Protein AF-A0A8E0VP57-F1 (afdb_monomer_lite)

pLDDT: mean 70.47, std 14.31, range [33.91, 91.62]

Organism: NCBI:txid27845

Foldseek 3Di:
DDDPPDPPPDDDDWDAPDDDDDDVPDDDDTDTPDDDDPDDDFKDKAAFDLDDDDTKDADQWDWDQDPVQQKIWIFGDRGIHDHPDIDMTGTPDIDRNPDDPVSVVVVVPPDDPPDD

Radius of gyration: 18.99 Å; chains: 1; bounding box: 36×49×58 Å

Secondary structure (DSSP, 8-state):
------TT--------SS-----TT------PPP----S---EEEE---S-SS---EEEEEEEEEETTTTEEEEEEEEEEE-TT--EEEEP-EEEE----HHHHHHHH--------

Structure (mmCIF, N/CA/C/O backbone):
data_AF-A0A8E0VP57-F1
#
_entry.id   AF-A0A8E0VP57-F1
#
loop_
_atom_site.group_PDB
_atom_site.id
_atom_site.type_symbol
_atom_site.label_atom_id
_atom_site.label_alt_id
_atom_site.label_comp_id
_atom_site.label_asym_id
_atom_site.label_entity_id
_atom_site.label_seq_id
_atom_site.pdbx_PDB_ins_code
_atom_site.Cartn_x
_atom_site.Cartn_y
_atom_site.Cartn_z
_atom_site.occupancy
_atom_site.B_iso_or_equiv
_atom_site.auth_seq_id
_atom_site.auth_comp_id
_atom_site.auth_asym_id
_atom_site.auth_atom_id
_atom_site.pdbx_PDB_model_num
ATOM 1 N N . MET A 1 1 ? 12.232 26.174 25.333 1.00 33.91 1 MET A N 1
ATOM 2 C CA . MET A 1 1 ? 11.177 25.138 25.279 1.00 33.91 1 MET A CA 1
ATOM 3 C C . MET A 1 1 ? 10.639 25.103 23.861 1.00 33.91 1 MET A C 1
ATOM 5 O O . MET A 1 1 ? 9.995 26.063 23.465 1.00 33.91 1 MET A O 1
ATOM 9 N N . TRP A 1 2 ? 11.012 24.113 23.050 1.00 36.69 2 TRP A N 1
ATOM 10 C CA . TRP A 1 2 ? 10.530 23.992 21.668 1.00 36.69 2 TRP A CA 1
ATOM 11 C C . TRP A 1 2 ? 9.599 22.780 21.619 1.00 36.69 2 TRP A C 1
ATOM 13 O O . TRP A 1 2 ? 9.971 21.706 22.085 1.00 36.69 2 TRP A O 1
ATOM 23 N N . LEU A 1 3 ? 8.369 22.977 21.138 1.00 35.59 3 LEU A N 1
ATOM 24 C CA . LEU A 1 3 ? 7.389 21.911 20.958 1.00 35.59 3 LEU A CA 1
ATOM 25 C C . LEU A 1 3 ? 7.813 21.080 19.751 1.00 35.59 3 LEU A C 1
ATOM 27 O O . LEU A 1 3 ? 7.812 21.554 18.617 1.00 35.59 3 LEU A O 1
ATOM 31 N N . ASN A 1 4 ? 8.225 19.850 20.032 1.00 42.69 4 ASN A N 1
ATOM 32 C CA . ASN A 1 4 ? 8.606 18.851 19.047 1.00 42.69 4 ASN A CA 1
ATOM 33 C C . ASN A 1 4 ? 7.525 18.770 17.965 1.00 42.69 4 ASN A C 1
ATOM 35 O O . ASN A 1 4 ? 6.339 18.647 18.278 1.00 42.69 4 ASN A O 1
ATOM 39 N N . ALA A 1 5 ? 7.958 18.821 16.709 1.00 39.22 5 ALA A N 1
ATOM 40 C CA . ALA A 1 5 ? 7.129 18.579 15.543 1.00 39.22 5 ALA A CA 1
ATOM 41 C C . ALA A 1 5 ? 6.160 17.403 15.771 1.00 39.22 5 ALA A C 1
ATOM 43 O O . ALA A 1 5 ? 6.566 16.331 16.221 1.00 39.22 5 ALA A O 1
ATOM 44 N N . ALA A 1 6 ? 4.889 17.642 15.452 1.00 41.84 6 ALA A N 1
ATOM 45 C CA . ALA A 1 6 ? 3.816 16.671 15.260 1.00 41.84 6 ALA A CA 1
ATOM 46 C C . ALA A 1 6 ? 4.297 15.212 15.025 1.00 41.84 6 ALA A C 1
ATOM 48 O O . ALA A 1 6 ? 4.672 14.860 13.906 1.00 41.84 6 ALA A O 1
ATOM 49 N N . PRO A 1 7 ? 4.283 14.327 16.042 1.00 46.66 7 PRO A N 1
ATOM 50 C CA . PRO A 1 7 ? 4.870 12.985 15.946 1.00 46.66 7 PRO A CA 1
ATOM 51 C C . PRO A 1 7 ? 4.027 11.953 15.170 1.00 46.66 7 PRO A C 1
ATOM 53 O O . PRO A 1 7 ? 4.372 10.771 15.168 1.00 46.66 7 PRO A O 1
ATOM 56 N N . TRP A 1 8 ? 2.937 12.351 14.507 1.00 49.88 8 TRP A N 1
ATOM 57 C CA . TRP A 1 8 ? 1.941 11.423 13.947 1.00 49.88 8 TRP A CA 1
ATOM 58 C C . TRP A 1 8 ? 2.191 10.940 12.512 1.00 49.88 8 TRP A C 1
ATOM 60 O O . TRP A 1 8 ? 1.439 10.102 12.024 1.00 49.88 8 TRP A O 1
ATOM 70 N N . GLN A 1 9 ? 3.252 11.378 11.835 1.00 43.16 9 GLN A N 1
ATOM 71 C CA . GLN A 1 9 ? 3.575 10.909 10.478 1.00 43.16 9 GLN A CA 1
ATOM 72 C C . GLN A 1 9 ? 4.814 10.004 10.473 1.00 43.16 9 GLN A C 1
ATOM 74 O O . GLN A 1 9 ? 5.799 10.256 9.788 1.00 43.16 9 GLN A O 1
ATOM 79 N N . ARG A 1 10 ? 4.798 8.943 11.286 1.00 54.41 10 ARG A N 1
ATOM 80 C CA . ARG A 1 10 ? 5.877 7.943 11.304 1.00 54.41 10 ARG A CA 1
ATOM 81 C C . ARG A 1 10 ? 5.546 6.819 10.323 1.00 54.41 10 ARG A C 1
ATOM 83 O O . ARG A 1 10 ? 4.733 5.952 10.625 1.00 54.41 10 ARG A O 1
ATOM 90 N N . SER A 1 11 ? 6.160 6.847 9.142 1.00 53.81 11 SER A N 1
ATOM 91 C CA . SER A 1 11 ? 6.151 5.716 8.214 1.00 53.81 11 SER A CA 1
ATOM 92 C C . SER A 1 11 ? 7.027 4.593 8.774 1.00 53.81 11 SER A C 1
ATOM 94 O O . SER A 1 11 ? 8.190 4.802 9.116 1.00 53.81 11 SER A O 1
ATOM 96 N N . ALA A 1 12 ? 6.475 3.388 8.895 1.00 62.22 12 ALA A N 1
ATOM 97 C CA . ALA A 1 12 ? 7.261 2.201 9.204 1.00 62.22 12 ALA A CA 1
ATOM 98 C C . ALA A 1 12 ? 7.717 1.572 7.884 1.00 62.22 12 ALA A C 1
ATOM 100 O O . ALA A 1 12 ? 6.895 1.081 7.112 1.00 62.22 12 ALA A O 1
ATOM 101 N N . ILE A 1 13 ? 9.023 1.597 7.607 1.00 65.75 13 ILE A N 1
ATOM 102 C CA . ILE A 1 13 ? 9.594 0.808 6.511 1.00 65.75 13 ILE A CA 1
ATOM 103 C C . ILE A 1 13 ? 9.835 -0.588 7.063 1.00 65.75 13 ILE A C 1
ATOM 105 O O . ILE A 1 13 ? 10.730 -0.788 7.883 1.00 65.75 13 ILE A O 1
ATOM 109 N N . VAL A 1 14 ? 9.033 -1.548 6.617 1.00 67.19 14 VAL A N 1
ATOM 110 C CA . VAL A 1 14 ? 9.189 -2.944 7.011 1.00 67.19 14 VAL A CA 1
ATOM 111 C C . VAL A 1 14 ? 9.687 -3.729 5.812 1.00 67.19 14 VAL A C 1
ATOM 113 O O . VAL A 1 14 ? 9.053 -3.733 4.758 1.00 67.19 14 VAL A O 1
ATOM 116 N N . GLN A 1 15 ? 10.844 -4.367 5.966 1.00 65.44 15 GLN A N 1
ATOM 117 C CA . GLN A 1 15 ? 11.424 -5.221 4.939 1.00 65.44 15 GLN A CA 1
ATOM 118 C C . GLN A 1 15 ? 11.308 -6.693 5.351 1.00 65.44 15 GLN A C 1
ATOM 120 O O . GLN A 1 15 ? 11.447 -7.018 6.533 1.00 65.44 15 GLN A O 1
ATOM 125 N N . PRO A 1 16 ? 11.053 -7.592 4.392 1.00 66.88 16 PRO A N 1
ATOM 126 C CA . PRO A 1 16 ? 11.058 -9.023 4.642 1.00 66.88 16 PRO A CA 1
ATOM 127 C C . PRO A 1 16 ? 12.477 -9.506 4.949 1.00 66.88 16 PRO A C 1
ATOM 129 O O . PRO A 1 16 ? 13.445 -9.023 4.366 1.00 66.88 16 PRO A O 1
ATOM 132 N N . GLN A 1 17 ? 12.597 -10.486 5.846 1.00 65.56 17 GLN A N 1
ATOM 133 C CA . GLN A 1 17 ? 13.892 -11.061 6.238 1.00 65.56 17 GLN A CA 1
ATOM 134 C C . GLN A 1 17 ? 14.575 -11.824 5.091 1.00 65.56 17 GLN A C 1
ATOM 136 O O . GLN A 1 17 ? 15.798 -11.902 5.053 1.00 65.56 17 GLN A O 1
ATOM 141 N N . ASN A 1 18 ? 13.791 -12.347 4.140 1.00 66.56 18 ASN A N 1
ATOM 142 C CA . ASN A 1 18 ? 14.277 -13.107 2.992 1.00 66.56 18 ASN A CA 1
ATOM 143 C C . ASN A 1 18 ? 13.985 -12.391 1.670 1.00 66.56 18 ASN A C 1
ATOM 145 O O . ASN A 1 18 ? 12.983 -11.686 1.528 1.00 66.56 18 ASN A O 1
ATOM 149 N N . ARG A 1 19 ? 14.846 -12.626 0.671 1.00 65.38 19 ARG A N 1
ATOM 150 C CA . ARG A 1 19 ? 14.624 -12.157 -0.699 1.00 65.38 19 ARG A CA 1
ATOM 151 C C . ARG A 1 19 ? 13.373 -12.823 -1.261 1.00 65.38 19 ARG A C 1
ATOM 153 O O . ARG A 1 19 ? 13.327 -14.040 -1.402 1.00 65.38 19 ARG A O 1
ATOM 160 N N . ILE A 1 20 ? 12.393 -12.012 -1.631 1.00 69.19 20 ILE A N 1
ATOM 161 C CA . ILE A 1 20 ? 11.190 -12.488 -2.304 1.00 69.19 20 ILE A CA 1
ATOM 162 C C . ILE A 1 20 ? 11.383 -12.351 -3.805 1.00 69.19 20 ILE A C 1
ATOM 164 O O . ILE A 1 20 ? 11.886 -11.337 -4.292 1.00 69.19 20 ILE A O 1
ATOM 168 N N . THR A 1 21 ? 10.974 -13.383 -4.531 1.00 67.25 21 THR A N 1
ATOM 169 C CA . THR A 1 21 ? 10.874 -13.349 -5.988 1.00 67.25 21 THR A CA 1
ATOM 170 C C . THR A 1 21 ? 9.405 -13.453 -6.362 1.00 67.25 21 THR A C 1
ATOM 172 O O . THR A 1 21 ? 8.680 -14.275 -5.808 1.00 67.25 21 THR A O 1
ATOM 175 N N . PHE A 1 22 ? 8.961 -12.579 -7.260 1.00 71.38 22 PHE A N 1
ATOM 176 C CA . PHE A 1 22 ? 7.592 -12.572 -7.759 1.00 71.38 22 PHE A CA 1
ATOM 177 C C . PHE A 1 22 ? 7.594 -13.219 -9.143 1.00 71.38 22 PHE A C 1
ATOM 179 O O . PHE A 1 22 ? 8.153 -12.667 -10.093 1.00 71.38 22 PHE A O 1
ATOM 186 N N . GLY A 1 23 ? 7.020 -14.417 -9.244 1.00 70.31 23 GLY A N 1
ATOM 187 C CA . GLY A 1 23 ? 6.759 -15.059 -10.526 1.00 70.31 23 GLY A CA 1
ATOM 188 C C . GLY A 1 23 ? 5.602 -14.369 -11.252 1.00 70.31 23 GLY A C 1
ATOM 189 O O . GLY A 1 23 ? 4.765 -13.697 -10.646 1.00 70.31 23 GLY A O 1
ATOM 190 N N . ARG A 1 24 ? 5.526 -14.524 -12.576 1.00 74.56 24 ARG A N 1
ATOM 191 C CA . ARG A 1 24 ? 4.369 -14.019 -13.333 1.00 74.56 24 ARG A CA 1
ATOM 192 C C . ARG A 1 24 ? 3.113 -14.778 -12.901 1.00 74.56 24 ARG A C 1
ATOM 194 O O . ARG A 1 24 ? 3.120 -16.003 -12.902 1.00 74.56 24 ARG A O 1
ATOM 201 N N . GLY A 1 25 ? 2.061 -14.046 -12.535 1.00 76.00 25 GLY A N 1
ATOM 202 C CA . GLY A 1 25 ? 0.785 -14.622 -12.096 1.00 76.00 25 GLY A CA 1
ATOM 203 C C . GLY A 1 25 ? 0.812 -15.278 -10.711 1.00 76.00 25 GLY A C 1
ATOM 204 O O . GLY A 1 25 ? -0.164 -15.915 -10.331 1.00 76.00 25 GLY A O 1
ATOM 205 N N . THR A 1 26 ? 1.902 -15.147 -9.948 1.00 78.44 26 THR A N 1
ATOM 206 C CA . THR A 1 26 ? 1.979 -15.729 -8.601 1.00 78.44 26 THR A CA 1
ATOM 207 C C . THR A 1 26 ? 1.501 -14.737 -7.551 1.00 78.44 26 THR A C 1
ATOM 209 O O . THR A 1 26 ? 1.931 -13.582 -7.558 1.00 78.44 26 THR A O 1
ATOM 212 N N . CYS A 1 27 ? 0.702 -15.200 -6.592 1.00 79.69 27 CYS A N 1
ATOM 213 C CA . CYS A 1 27 ? 0.513 -14.505 -5.326 1.00 79.69 27 CYS A CA 1
ATOM 214 C C . CYS A 1 27 ? 1.616 -14.936 -4.349 1.00 79.69 27 CYS A C 1
ATOM 216 O O . CYS A 1 27 ? 1.943 -16.117 -4.241 1.00 79.69 27 CYS A O 1
ATOM 218 N N . VAL A 1 28 ? 2.222 -13.977 -3.650 1.00 79.62 28 VAL A N 1
ATOM 219 C CA . VAL A 1 28 ? 3.241 -14.271 -2.637 1.00 79.62 28 VAL A CA 1
ATOM 220 C C . VAL A 1 28 ? 2.802 -13.669 -1.317 1.00 79.62 28 VAL A C 1
ATOM 222 O O . VAL A 1 28 ? 2.650 -12.454 -1.201 1.00 79.62 28 VAL A O 1
ATOM 225 N N . GLN A 1 29 ? 2.616 -14.526 -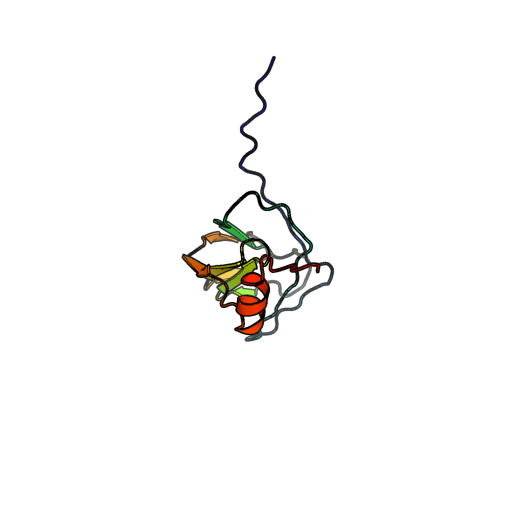0.317 1.00 80.69 29 GLN A N 1
ATOM 226 C CA . GLN A 1 29 ? 2.315 -14.096 1.039 1.00 80.69 29 GLN A CA 1
ATOM 227 C C . GLN A 1 29 ? 3.615 -13.871 1.809 1.00 80.69 29 GLN A C 1
ATOM 229 O O . GLN A 1 29 ? 4.480 -14.743 1.881 1.00 80.69 29 GLN A O 1
ATOM 234 N N . VAL A 1 30 ? 3.740 -12.691 2.408 1.00 79.69 30 VAL A N 1
ATOM 235 C CA . VAL A 1 30 ? 4.941 -12.272 3.128 1.00 79.69 30 VAL A CA 1
ATOM 236 C C . VAL A 1 30 ? 4.562 -11.962 4.561 1.00 79.69 30 VAL A C 1
ATOM 238 O O . VAL A 1 30 ? 3.709 -11.114 4.812 1.00 79.69 30 VAL A O 1
ATOM 241 N N . ARG A 1 31 ? 5.219 -12.627 5.512 1.00 79.12 31 ARG A N 1
ATOM 242 C CA . ARG A 1 31 ? 5.109 -12.264 6.924 1.00 79.12 31 ARG A CA 1
ATOM 243 C C . ARG A 1 31 ? 6.101 -11.155 7.225 1.00 79.12 31 ARG A C 1
ATOM 245 O O . ARG A 1 31 ? 7.311 -11.343 7.111 1.00 79.12 31 ARG A O 1
ATOM 252 N N . LEU A 1 32 ? 5.569 -9.999 7.586 1.00 78.06 32 LEU A N 1
ATOM 253 C CA . LEU A 1 32 ? 6.364 -8.876 8.051 1.00 78.06 32 LEU A CA 1
ATOM 254 C C . LEU A 1 32 ? 6.620 -9.027 9.560 1.00 78.06 32 LEU A C 1
ATOM 256 O O . LEU A 1 32 ? 5.741 -9.523 10.272 1.00 78.06 32 LEU A O 1
ATOM 260 N N . PRO A 1 33 ? 7.804 -8.636 10.067 1.00 75.94 33 PRO A N 1
ATOM 261 C CA . PRO A 1 33 ? 8.042 -8.584 11.503 1.00 75.94 33 PRO A CA 1
ATOM 262 C C . PRO A 1 33 ? 7.045 -7.632 12.185 1.00 75.94 33 PRO A C 1
ATOM 264 O O . PRO A 1 33 ? 6.508 -6.734 11.526 1.00 75.94 33 PRO A O 1
ATOM 267 N N . PRO A 1 34 ? 6.813 -7.795 13.502 1.00 71.75 34 PRO A N 1
ATOM 268 C CA . PRO A 1 34 ? 5.948 -6.903 14.260 1.00 71.75 34 PRO A CA 1
ATOM 269 C C . PRO A 1 34 ? 6.358 -5.450 14.028 1.00 71.75 34 PRO A C 1
ATOM 271 O O . PRO A 1 34 ? 7.500 -5.066 14.279 1.00 71.75 34 PRO A O 1
ATOM 274 N N . CYS A 1 35 ? 5.428 -4.648 13.521 1.00 67.50 35 CYS A N 1
ATOM 275 C CA . CYS A 1 35 ? 5.649 -3.233 13.280 1.00 67.50 35 CYS A CA 1
ATOM 276 C C . CYS A 1 35 ? 4.737 -2.411 14.183 1.00 67.50 35 CYS A C 1
ATOM 278 O O . CYS A 1 35 ? 3.606 -2.797 14.486 1.00 67.50 35 CYS A O 1
ATOM 280 N N . GLN A 1 36 ? 5.241 -1.272 14.653 1.00 69.06 36 GLN A N 1
ATOM 281 C CA . GLN A 1 36 ? 4.464 -0.415 15.531 1.00 69.06 36 GLN A CA 1
ATOM 282 C C . GLN A 1 36 ? 3.481 0.413 14.708 1.00 69.06 36 GLN A C 1
ATOM 284 O O . GLN A 1 36 ? 3.822 1.449 14.143 1.00 69.06 36 GLN A O 1
ATOM 289 N N . GLN A 1 37 ? 2.246 -0.070 14.632 1.00 67.19 37 GLN A N 1
ATOM 290 C CA . GLN A 1 37 ? 1.148 0.624 13.973 1.00 67.19 37 GLN A CA 1
ATOM 291 C C . GLN A 1 37 ? 0.348 1.422 15.006 1.00 67.19 37 GLN A C 1
ATOM 293 O O . GLN A 1 37 ? -0.230 0.871 15.944 1.00 67.19 37 GLN A O 1
ATOM 298 N N . TYR A 1 38 ? 0.265 2.733 14.808 1.00 69.75 38 TYR A N 1
ATOM 299 C CA . TYR A 1 38 ? -0.458 3.635 15.710 1.00 69.75 38 TYR A CA 1
ATOM 300 C C . TYR A 1 38 ? -1.958 3.761 15.380 1.00 69.75 38 TYR A C 1
ATOM 302 O O . TYR A 1 38 ? -2.663 4.520 16.035 1.00 69.75 38 TYR A O 1
ATOM 310 N N . GLY A 1 39 ? -2.463 3.026 14.383 1.00 77.75 39 GLY A N 1
ATOM 311 C CA . GLY A 1 39 ? -3.858 3.111 13.947 1.00 77.75 39 GLY A CA 1
ATOM 312 C C . GLY A 1 39 ? -4.143 2.314 12.669 1.00 77.75 39 GLY A C 1
ATOM 313 O O . GLY A 1 39 ? -3.305 1.498 12.273 1.00 77.75 39 GLY A O 1
ATOM 314 N N . PRO A 1 40 ? -5.312 2.532 12.035 1.00 79.75 40 PRO A N 1
ATOM 315 C CA . PRO A 1 40 ? -5.680 1.866 10.792 1.00 79.75 40 PRO A 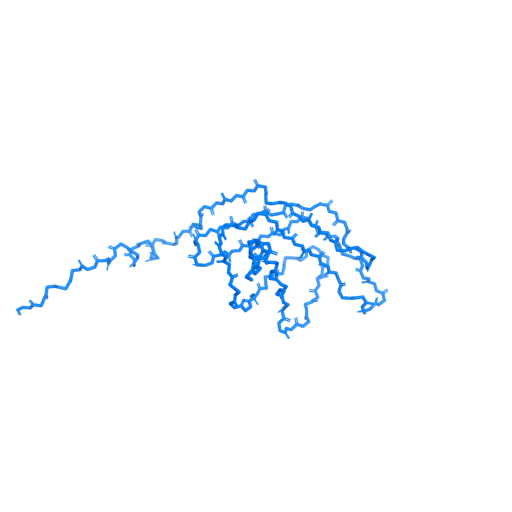CA 1
ATOM 316 C C . PRO A 1 40 ? -4.754 2.264 9.640 1.00 79.75 40 PRO A C 1
ATOM 318 O O . PRO A 1 40 ? -4.332 3.417 9.522 1.00 79.75 40 PRO A O 1
ATOM 321 N N . LEU A 1 41 ? -4.447 1.300 8.773 1.00 83.44 41 LEU A N 1
ATOM 322 C CA . LEU A 1 41 ? -3.533 1.505 7.658 1.00 83.44 41 LEU A CA 1
ATOM 323 C C . LEU A 1 41 ? -4.231 2.285 6.535 1.00 83.44 41 LEU A C 1
ATOM 325 O O . LEU A 1 41 ? -5.182 1.806 5.923 1.00 83.44 41 LEU A O 1
ATOM 329 N N . THR A 1 42 ? -3.758 3.501 6.264 1.00 83.00 42 THR A N 1
ATOM 330 C CA . THR A 1 42 ? -4.352 4.392 5.249 1.00 83.00 42 THR A CA 1
ATOM 331 C C . THR A 1 42 ? -3.589 4.378 3.930 1.00 83.00 42 THR A C 1
ATOM 333 O O . THR A 1 42 ? -4.193 4.461 2.860 1.00 83.00 42 THR A O 1
ATOM 336 N N . HIS A 1 43 ? -2.265 4.255 4.005 1.00 84.56 43 HIS A N 1
ATOM 337 C CA . HIS A 1 43 ? -1.367 4.309 2.861 1.00 84.56 43 HIS A CA 1
ATOM 338 C C . HIS A 1 43 ? -0.287 3.239 2.987 1.00 84.56 43 HIS A C 1
ATOM 340 O O . HIS A 1 43 ? 0.201 2.965 4.085 1.00 84.56 43 HIS A O 1
ATOM 346 N N . LEU A 1 44 ? 0.100 2.668 1.852 1.00 85.00 44 LEU A N 1
ATOM 347 C CA . LEU A 1 44 ? 1.151 1.668 1.742 1.00 85.00 44 LEU A CA 1
ATOM 348 C C . LEU A 1 44 ? 2.119 2.096 0.646 1.00 85.00 44 LEU A C 1
ATOM 350 O O . LEU A 1 44 ? 1.721 2.230 -0.504 1.00 85.00 44 LEU A O 1
ATOM 354 N N . THR A 1 45 ? 3.392 2.275 0.975 1.00 83.06 45 THR A N 1
ATOM 355 C CA . THR A 1 45 ? 4.414 2.580 -0.030 1.00 83.06 45 THR A CA 1
ATOM 356 C C . THR A 1 45 ? 5.162 1.316 -0.406 1.00 83.06 45 THR A C 1
ATOM 358 O O . THR A 1 45 ? 5.689 0.622 0.461 1.00 83.06 45 THR A O 1
ATOM 361 N N . ILE A 1 46 ? 5.237 1.029 -1.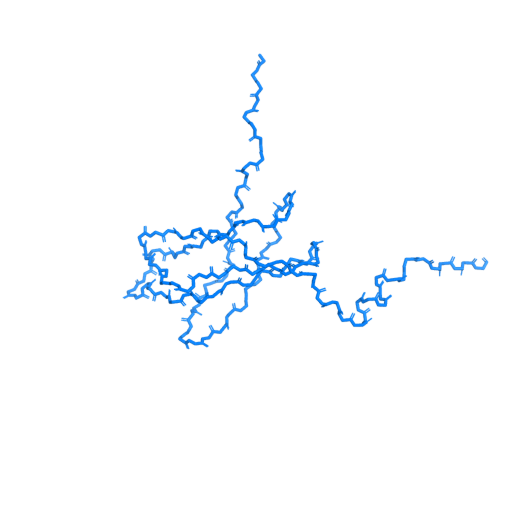701 1.00 81.38 46 ILE A N 1
ATOM 362 C CA . ILE A 1 46 ? 5.922 -0.141 -2.234 1.00 81.38 46 ILE A CA 1
ATOM 363 C C . ILE A 1 46 ? 7.033 0.306 -3.169 1.00 81.38 46 ILE A C 1
ATOM 365 O O . ILE A 1 46 ? 6.858 1.192 -4.004 1.00 81.38 46 ILE A O 1
ATOM 369 N N . GLY A 1 47 ? 8.197 -0.314 -3.030 1.00 77.75 47 GLY A N 1
ATOM 370 C CA . GLY A 1 47 ? 9.359 -0.023 -3.851 1.00 77.75 47 GLY A CA 1
ATOM 371 C C . GLY A 1 47 ? 10.171 -1.275 -4.124 1.00 77.75 47 GLY A C 1
ATOM 372 O O . GLY A 1 47 ? 10.152 -2.230 -3.350 1.00 77.75 47 GLY A O 1
ATOM 373 N N . HIS A 1 48 ? 10.902 -1.250 -5.234 1.00 72.62 48 HIS A N 1
ATOM 374 C CA . HIS A 1 48 ? 11.838 -2.299 -5.600 1.00 72.62 48 HIS A CA 1
ATOM 375 C C . HIS A 1 48 ? 13.259 -1.924 -5.150 1.00 72.62 48 HIS A C 1
ATOM 377 O O . HIS A 1 48 ? 13.701 -0.784 -5.319 1.00 72.62 48 HIS A O 1
ATOM 383 N N . SER A 1 49 ? 13.994 -2.879 -4.573 1.00 63.59 49 SER A N 1
ATOM 384 C CA . SER A 1 49 ? 15.425 -2.695 -4.317 1.00 63.59 49 SER A CA 1
ATOM 385 C C . SER A 1 49 ? 16.141 -2.751 -5.661 1.00 63.59 49 SER A C 1
ATOM 387 O O . SER A 1 49 ? 16.080 -3.770 -6.339 1.00 63.59 49 SER A O 1
ATOM 389 N N . ARG A 1 50 ? 16.790 -1.649 -6.058 1.00 57.94 50 ARG A N 1
ATOM 390 C 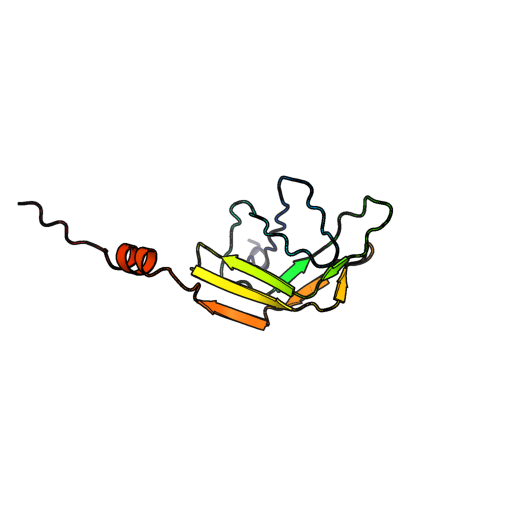CA . ARG A 1 50 ? 17.356 -1.349 -7.393 1.00 57.94 50 ARG A CA 1
ATOM 391 C C . ARG A 1 50 ? 18.445 -2.313 -7.916 1.00 57.94 50 ARG A C 1
ATOM 393 O O . ARG A 1 50 ? 19.240 -1.939 -8.771 1.00 57.94 50 ARG A O 1
ATOM 400 N N . ARG A 1 51 ? 18.537 -3.539 -7.397 1.00 55.62 51 ARG A N 1
ATOM 401 C CA . ARG A 1 51 ? 19.568 -4.534 -7.707 1.00 55.62 51 ARG A CA 1
ATOM 402 C C . ARG A 1 51 ? 18.975 -5.709 -8.502 1.00 55.62 51 ARG A C 1
ATOM 404 O O . ARG A 1 51 ? 18.375 -6.611 -7.920 1.00 55.62 51 ARG A O 1
ATOM 411 N N . GLY A 1 52 ? 19.186 -5.719 -9.823 1.00 56.41 52 GLY A N 1
ATOM 412 C CA . GLY A 1 52 ? 18.925 -6.877 -10.696 1.00 56.41 52 GLY A CA 1
ATOM 413 C C . GLY A 1 52 ? 18.527 -6.533 -12.152 1.00 56.41 52 GLY A C 1
ATOM 414 O O . GLY A 1 52 ? 17.919 -5.487 -12.377 1.00 56.41 52 GLY A O 1
ATOM 415 N N . PRO A 1 53 ? 18.824 -7.405 -13.143 1.00 45.31 53 PRO A N 1
ATOM 416 C CA . PRO A 1 53 ? 18.682 -7.124 -14.586 1.00 45.31 53 PRO A CA 1
ATOM 417 C C . PRO A 1 53 ? 17.253 -7.162 -15.175 1.00 45.31 53 PRO A C 1
ATOM 419 O O . PRO A 1 53 ? 17.080 -7.015 -16.378 1.00 45.31 53 PRO A O 1
ATOM 422 N N . SER A 1 54 ? 16.203 -7.292 -14.367 1.00 55.81 54 SER A N 1
ATOM 423 C CA . SER A 1 54 ? 14.810 -7.219 -14.837 1.00 55.81 54 SER A CA 1
ATOM 424 C C . SER A 1 54 ? 13.912 -6.869 -13.654 1.00 55.81 54 SER A C 1
ATOM 426 O O . SER A 1 54 ? 13.408 -7.744 -12.957 1.00 55.81 54 SER A O 1
ATOM 428 N N . SER A 1 55 ? 13.814 -5.573 -13.359 1.00 58.84 55 SER A N 1
ATOM 429 C CA . SER A 1 55 ? 13.302 -5.060 -12.077 1.00 58.84 55 SER A CA 1
ATOM 430 C C . SER A 1 55 ? 11.842 -4.588 -12.110 1.00 58.84 55 SER A C 1
ATOM 432 O O . SER A 1 55 ? 11.352 -4.056 -11.118 1.00 58.84 55 SER A O 1
ATOM 434 N N . LYS A 1 56 ? 11.156 -4.753 -13.249 1.00 69.69 56 LYS A N 1
ATOM 435 C CA . LYS A 1 56 ? 9.757 -4.352 -13.430 1.00 69.69 56 LYS A CA 1
ATOM 436 C C . LYS A 1 56 ? 8.834 -5.519 -13.124 1.00 69.69 56 LYS A C 1
ATOM 438 O O . LYS A 1 56 ? 8.926 -6.560 -13.774 1.00 69.69 56 LYS A O 1
ATOM 443 N N . TRP A 1 57 ? 7.925 -5.324 -12.182 1.00 77.62 57 TRP A N 1
ATOM 444 C CA . TRP A 1 57 ? 6.898 -6.300 -11.839 1.00 77.62 57 TRP A CA 1
ATOM 445 C C . TRP A 1 57 ? 5.527 -5.626 -11.849 1.00 77.62 57 TRP A C 1
ATOM 447 O O . TRP A 1 57 ? 5.377 -4.491 -11.398 1.00 77.62 57 TRP A O 1
ATOM 457 N N . HIS A 1 58 ? 4.542 -6.310 -12.431 1.00 81.44 58 HIS A N 1
ATOM 458 C CA . HIS A 1 58 ? 3.164 -5.838 -12.446 1.00 81.44 58 HIS A CA 1
ATOM 459 C C . HIS A 1 58 ? 2.515 -6.161 -11.104 1.00 81.44 58 HIS A C 1
ATOM 461 O O . HIS A 1 58 ? 2.492 -7.324 -10.692 1.00 81.44 58 HIS A O 1
ATOM 467 N N . LEU A 1 59 ? 1.990 -5.138 -10.437 1.00 82.44 59 LEU A N 1
ATOM 468 C CA . LEU A 1 59 ? 1.257 -5.276 -9.194 1.00 82.44 59 LEU A CA 1
ATOM 469 C C . LEU A 1 59 ? -0.217 -5.000 -9.447 1.00 82.44 59 LEU A C 1
ATOM 471 O O . LEU A 1 59 ? -0.607 -3.866 -9.706 1.00 82.44 59 LEU A O 1
ATOM 475 N N . GLU A 1 60 ? -1.039 -6.033 -9.317 1.00 87.94 60 GLU A N 1
ATOM 476 C CA . GLU A 1 60 ? -2.492 -5.885 -9.378 1.00 87.94 60 GLU A CA 1
ATOM 477 C C . GLU A 1 60 ? -3.015 -5.242 -8.086 1.00 87.94 60 GLU A C 1
ATOM 479 O O . GLU A 1 60 ? -3.547 -4.132 -8.085 1.00 87.94 60 GLU A O 1
ATOM 484 N N . LYS A 1 61 ? -2.768 -5.889 -6.945 1.00 89.00 61 LYS A N 1
ATOM 485 C CA . LYS A 1 61 ? -3.175 -5.397 -5.627 1.00 89.00 61 LYS A CA 1
ATOM 486 C C . LYS A 1 61 ? -2.293 -5.942 -4.512 1.00 89.00 61 LYS A C 1
ATOM 488 O O . LYS A 1 61 ? -1.666 -6.989 -4.664 1.00 89.00 61 LYS A O 1
ATOM 493 N N . VAL A 1 62 ? -2.291 -5.255 -3.373 1.00 88.75 62 VAL A N 1
ATOM 494 C CA . VAL A 1 62 ? -1.723 -5.752 -2.115 1.00 88.75 62 VAL A CA 1
ATOM 495 C C . VAL A 1 62 ? -2.818 -5.915 -1.084 1.00 88.75 62 VAL A C 1
ATOM 497 O O . VAL A 1 62 ? -3.634 -5.020 -0.884 1.00 88.75 62 VAL A O 1
ATOM 500 N N . ILE A 1 63 ? -2.790 -7.057 -0.408 1.00 89.75 63 ILE A N 1
ATOM 501 C CA . ILE A 1 63 ? -3.655 -7.358 0.723 1.00 89.75 63 ILE A CA 1
ATOM 502 C C . ILE A 1 63 ? -2.770 -7.407 1.966 1.00 89.75 63 ILE A C 1
ATOM 504 O O . ILE A 1 63 ? -1.780 -8.139 1.998 1.00 89.75 63 ILE A O 1
ATOM 508 N N . VAL A 1 64 ? -3.108 -6.607 2.973 1.00 87.75 64 VAL A N 1
ATOM 509 C CA . VAL A 1 64 ? -2.423 -6.576 4.266 1.00 87.75 64 VAL A CA 1
ATOM 510 C C . VAL A 1 64 ? -3.369 -7.138 5.317 1.00 87.75 64 VAL A C 1
ATOM 512 O O . VAL A 1 64 ? -4.375 -6.510 5.636 1.00 87.75 64 VAL A O 1
ATOM 515 N N . ASP A 1 65 ? -3.038 -8.310 5.851 1.00 87.38 65 ASP A N 1
ATOM 516 C CA . ASP A 1 65 ? -3.742 -8.901 6.991 1.00 87.38 65 ASP A CA 1
ATOM 517 C C . ASP A 1 65 ? -3.106 -8.408 8.300 1.00 87.38 65 ASP A C 1
ATOM 519 O O . ASP A 1 65 ? -1.959 -8.738 8.619 1.00 87.38 65 ASP A O 1
ATOM 523 N N . ASP A 1 66 ? -3.834 -7.566 9.034 1.00 84.31 66 ASP A N 1
ATOM 524 C CA . ASP A 1 66 ? -3.424 -7.038 10.330 1.00 84.31 66 ASP A CA 1
ATOM 525 C C . ASP A 1 66 ? -4.046 -7.873 11.454 1.00 84.31 66 ASP A C 1
ATOM 527 O O . ASP A 1 66 ? -5.203 -7.689 11.847 1.00 84.31 66 ASP A O 1
ATOM 531 N N . LEU A 1 67 ? -3.232 -8.770 12.012 1.00 80.44 67 LEU A N 1
ATOM 532 C CA . LEU A 1 67 ? -3.624 -9.659 13.108 1.00 80.44 67 LEU A CA 1
ATOM 533 C C . LEU A 1 67 ? -3.936 -8.915 14.416 1.00 80.44 67 LEU A C 1
ATOM 535 O O . LEU A 1 67 ? -4.647 -9.443 15.265 1.00 80.44 67 LEU A O 1
ATOM 539 N N . ARG A 1 68 ? -3.404 -7.702 14.610 1.00 77.12 68 ARG A N 1
ATOM 540 C CA . ARG A 1 68 ? -3.578 -6.935 15.851 1.00 77.12 68 ARG A CA 1
ATOM 541 C C . ARG A 1 68 ? -4.878 -6.142 15.832 1.00 77.12 68 ARG A C 1
ATOM 543 O O . ARG A 1 68 ? -5.557 -6.052 16.849 1.00 77.12 68 ARG A O 1
ATOM 550 N N . LEU A 1 69 ? -5.204 -5.548 14.686 1.00 79.00 69 LEU A N 1
ATOM 551 C CA . LEU A 1 69 ? -6.463 -4.832 14.480 1.00 79.00 69 LEU A CA 1
ATOM 552 C C . LEU A 1 69 ? -7.599 -5.754 14.020 1.00 79.00 69 LEU A C 1
ATOM 554 O O . LEU A 1 69 ? -8.732 -5.286 13.923 1.00 79.00 69 LEU A O 1
ATOM 558 N N . ASN A 1 70 ? -7.298 -7.030 13.749 1.00 83.06 70 ASN A N 1
ATOM 559 C CA . ASN A 1 70 ? -8.209 -8.030 13.194 1.00 83.06 70 ASN A CA 1
ATOM 560 C C . ASN A 1 70 ? -8.935 -7.500 11.946 1.00 83.06 70 ASN A C 1
ATOM 562 O O . ASN A 1 70 ? -10.163 -7.549 11.833 1.00 83.06 70 ASN A O 1
ATOM 566 N N . ARG A 1 71 ? -8.160 -6.905 11.034 1.00 85.31 71 ARG A N 1
ATOM 567 C CA . ARG A 1 71 ? -8.654 -6.248 9.820 1.00 85.31 71 ARG A CA 1
ATOM 568 C C . ARG A 1 71 ? -7.769 -6.585 8.636 1.00 85.31 71 ARG A C 1
ATOM 570 O O . ARG A 1 71 ? -6.548 -6.617 8.756 1.00 85.31 71 ARG A O 1
ATOM 577 N N . VAL A 1 72 ? -8.404 -6.739 7.486 1.00 89.00 72 VAL A N 1
ATOM 578 C CA . VAL A 1 72 ? -7.742 -6.922 6.202 1.00 89.00 72 VAL A CA 1
ATOM 579 C C . VAL A 1 72 ? -7.863 -5.625 5.412 1.00 89.00 72 VAL A C 1
ATOM 581 O O . VAL A 1 72 ? -8.956 -5.081 5.258 1.00 89.00 72 VAL A O 1
ATOM 584 N N . TYR A 1 73 ? -6.737 -5.114 4.927 1.00 89.56 73 TYR A N 1
ATOM 585 C CA . TYR A 1 73 ? -6.663 -3.897 4.125 1.00 89.56 73 TYR A CA 1
ATOM 586 C C . TYR A 1 73 ? -6.307 -4.241 2.680 1.00 89.56 73 TYR A C 1
ATOM 588 O O . TYR A 1 73 ? -5.331 -4.950 2.433 1.00 89.56 73 TYR A O 1
ATOM 596 N N . GLU A 1 74 ? -7.060 -3.700 1.726 1.00 91.62 74 GLU A N 1
ATOM 597 C CA . GLU A 1 74 ? -6.829 -3.878 0.295 1.00 91.62 74 GLU A CA 1
ATOM 598 C C . GLU A 1 74 ? -6.334 -2.579 -0.356 1.00 91.62 74 GLU A C 1
ATOM 600 O O . GLU A 1 74 ? -6.953 -1.512 -0.256 1.00 91.62 74 GLU A O 1
ATOM 605 N N . PHE A 1 75 ? -5.212 -2.698 -1.062 1.00 90.88 75 PHE A N 1
ATOM 606 C CA . PHE A 1 75 ? -4.534 -1.630 -1.785 1.00 90.88 75 PHE A CA 1
ATOM 607 C C . PHE A 1 75 ? -4.433 -2.007 -3.270 1.00 90.88 75 PHE A C 1
ATOM 609 O O . PHE A 1 75 ? -3.475 -2.684 -3.662 1.00 90.88 75 PHE A O 1
ATOM 616 N N . PRO A 1 76 ? -5.397 -1.612 -4.116 1.00 89.44 76 PRO A N 1
ATOM 617 C CA . PRO A 1 76 ? -5.283 -1.811 -5.556 1.00 89.44 76 PRO A CA 1
ATOM 618 C C . PRO A 1 76 ? -4.162 -0.928 -6.123 1.00 89.44 76 PRO A C 1
ATOM 620 O O . PRO A 1 76 ? -4.005 0.228 -5.726 1.00 89.44 76 PRO A O 1
ATOM 623 N N . CYS A 1 77 ? -3.383 -1.473 -7.055 1.00 85.44 77 CYS A N 1
ATOM 624 C CA . CYS A 1 77 ? -2.347 -0.738 -7.781 1.00 85.44 77 CYS A CA 1
ATOM 625 C C . CYS A 1 77 ? -2.583 -0.797 -9.293 1.00 85.44 77 CYS A C 1
ATOM 627 O O . CYS A 1 77 ? -2.495 0.243 -9.936 1.00 85.44 77 CYS A O 1
ATOM 629 N N . ASN A 1 78 ? -2.885 -1.985 -9.838 1.00 86.00 78 ASN A N 1
ATOM 630 C CA . ASN A 1 78 ? -3.015 -2.284 -11.271 1.00 86.00 78 ASN A CA 1
ATOM 631 C C . ASN A 1 78 ? -1.958 -1.586 -12.141 1.00 86.00 78 ASN A C 1
ATOM 633 O O . ASN A 1 78 ? -2.272 -1.023 -13.188 1.00 86.00 78 ASN A O 1
ATOM 637 N N . ASP A 1 79 ? -0.707 -1.573 -11.677 1.00 84.25 79 ASP A N 1
ATOM 638 C CA . ASP A 1 79 ? 0.365 -0.816 -12.317 1.00 84.25 79 ASP A CA 1
ATOM 639 C C . ASP A 1 79 ? 1.728 -1.500 -12.129 1.00 84.25 79 ASP A C 1
ATOM 641 O O . ASP A 1 79 ? 1.932 -2.346 -11.253 1.00 84.25 79 ASP A O 1
ATOM 645 N N . TRP A 1 80 ? 2.688 -1.135 -12.973 1.00 81.69 80 TRP A N 1
ATOM 646 C CA . TRP A 1 80 ? 4.041 -1.674 -12.955 1.00 81.69 80 TRP A CA 1
ATOM 647 C C . TRP A 1 80 ? 4.913 -0.923 -11.955 1.00 81.69 80 TRP A C 1
ATOM 649 O O . TRP A 1 80 ? 5.112 0.290 -12.059 1.00 81.69 80 TRP A O 1
ATOM 659 N N . VAL A 1 81 ? 5.496 -1.648 -11.005 1.00 76.62 81 VAL A N 1
ATOM 660 C CA . VAL A 1 81 ? 6.490 -1.097 -10.085 1.00 76.62 81 VAL A CA 1
ATOM 661 C C . VAL A 1 81 ? 7.859 -1.186 -10.757 1.00 76.62 81 VAL A C 1
ATOM 663 O O . VAL A 1 81 ? 8.358 -2.276 -11.033 1.00 76.62 81 VAL A O 1
ATOM 666 N N . ASP A 1 82 ? 8.444 -0.026 -11.055 1.00 69.19 82 ASP A N 1
ATOM 667 C CA . ASP A 1 82 ? 9.751 0.108 -11.705 1.00 69.19 82 ASP A CA 1
ATOM 668 C C . ASP A 1 82 ? 10.830 0.578 -10.715 1.00 69.19 82 ASP A C 1
ATOM 670 O O . ASP A 1 82 ? 10.548 1.102 -9.637 1.00 69.19 82 ASP A O 1
ATOM 674 N N . ASN A 1 83 ? 12.094 0.431 -11.104 1.00 64.00 83 ASN A N 1
ATOM 675 C CA . ASN A 1 83 ? 13.268 0.791 -10.315 1.00 64.00 83 ASN A CA 1
ATOM 676 C C . ASN A 1 83 ? 13.370 2.278 -9.965 1.00 64.00 83 ASN A C 1
ATOM 678 O O . ASN A 1 83 ? 14.110 2.629 -9.047 1.00 64.00 83 ASN A O 1
ATOM 682 N N . SER A 1 84 ? 12.706 3.167 -10.701 1.00 60.38 84 SER A N 1
ATOM 683 C CA . SER A 1 84 ? 12.880 4.611 -10.550 1.00 60.38 84 SER A CA 1
ATOM 684 C C . SER A 1 84 ? 12.032 5.214 -9.430 1.00 60.38 84 SER A C 1
ATOM 686 O O . SER A 1 84 ? 12.499 6.170 -8.805 1.00 60.38 84 SER A O 1
ATOM 688 N N . CYS A 1 85 ? 10.868 4.642 -9.107 1.00 65.06 85 CYS A N 1
ATOM 689 C CA . CYS A 1 85 ? 9.885 5.288 -8.237 1.00 65.06 85 CYS A CA 1
ATOM 690 C C . CYS A 1 85 ? 9.220 4.295 -7.276 1.00 65.06 85 CYS A C 1
ATOM 692 O O . CYS A 1 85 ? 8.634 3.299 -7.694 1.00 65.06 85 CYS A O 1
ATOM 694 N N . GLN A 1 86 ? 9.269 4.602 -5.977 1.00 72.31 86 GLN A N 1
ATOM 695 C CA . GLN A 1 86 ? 8.353 3.990 -5.016 1.00 72.31 86 GLN A CA 1
ATOM 696 C C . GLN A 1 86 ? 6.925 4.433 -5.367 1.00 72.31 86 GLN A C 1
ATOM 698 O O . GLN A 1 86 ? 6.717 5.592 -5.731 1.00 72.31 86 GLN A O 1
ATOM 703 N N . LYS A 1 87 ? 5.948 3.534 -5.256 1.00 78.62 87 LYS A N 1
ATOM 704 C CA . LYS A 1 87 ? 4.530 3.851 -5.440 1.00 78.62 87 LYS A CA 1
ATOM 705 C C . LYS A 1 87 ? 3.832 3.863 -4.093 1.00 78.62 87 LYS A C 1
ATOM 707 O O . LYS A 1 87 ? 3.928 2.899 -3.339 1.00 78.62 87 LYS A O 1
ATOM 712 N N . GLN A 1 88 ? 3.129 4.949 -3.803 1.00 84.06 88 GLN A N 1
ATOM 713 C CA . GLN A 1 88 ? 2.244 5.032 -2.650 1.00 84.06 88 GLN A CA 1
ATOM 714 C C . GLN A 1 88 ? 0.843 4.596 -3.076 1.00 84.06 88 GLN A C 1
ATOM 716 O O . GLN A 1 88 ? 0.220 5.226 -3.926 1.00 84.06 88 GLN A O 1
ATOM 721 N N . LEU A 1 89 ? 0.356 3.520 -2.476 1.00 86.38 89 LEU A N 1
ATOM 722 C CA . LEU A 1 89 ? -0.997 3.017 -2.628 1.00 86.38 89 LEU A CA 1
ATOM 723 C C . LEU A 1 89 ? -1.880 3.559 -1.511 1.00 86.38 89 LEU A C 1
ATOM 725 O O . LEU A 1 89 ? -1.444 3.713 -0.367 1.00 86.38 89 LEU A O 1
ATOM 729 N N . LYS A 1 90 ? -3.140 3.818 -1.845 1.00 87.88 90 LYS A N 1
ATOM 730 C CA . LYS A 1 90 ? -4.172 4.220 -0.893 1.00 87.88 90 LYS A CA 1
ATOM 731 C C . LYS A 1 90 ? -5.059 3.020 -0.585 1.00 87.88 90 LYS A C 1
ATOM 733 O O . LYS A 1 90 ? -5.388 2.254 -1.486 1.00 87.88 90 LYS A O 1
ATOM 738 N N . CYS A 1 91 ? -5.432 2.867 0.681 1.00 87.31 91 CYS A N 1
ATOM 739 C CA . CYS A 1 91 ? -6.374 1.834 1.089 1.00 87.31 91 CYS A CA 1
ATOM 740 C C . CYS A 1 91 ? -7.725 2.093 0.409 1.00 87.31 91 CYS A C 1
ATOM 742 O O . CYS A 1 91 ? -8.295 3.176 0.581 1.00 87.31 91 CYS A O 1
ATOM 744 N N . LEU A 1 92 ? -8.207 1.129 -0.380 1.00 88.38 92 LEU A N 1
ATOM 745 C CA . LEU A 1 92 ? -9.524 1.209 -1.015 1.00 88.38 92 LEU A CA 1
ATOM 746 C C . LEU A 1 92 ? -10.588 0.574 -0.123 1.00 88.38 92 LEU A C 1
ATOM 748 O O . LEU A 1 92 ? -11.653 1.154 0.080 1.00 88.38 92 LEU A O 1
ATOM 752 N N . ARG A 1 93 ? -10.295 -0.615 0.407 1.00 84.12 93 ARG A N 1
ATOM 753 C CA . ARG A 1 93 ? -11.240 -1.412 1.187 1.00 84.12 93 ARG A CA 1
ATOM 754 C C . ARG A 1 93 ? -10.573 -1.898 2.463 1.00 84.12 93 ARG A C 1
ATOM 756 O O . ARG A 1 93 ? -9.427 -2.335 2.450 1.00 84.12 93 ARG A O 1
ATOM 763 N N . THR A 1 94 ? -11.292 -1.794 3.574 1.00 84.56 94 THR A N 1
ATOM 764 C CA . THR A 1 94 ? -10.908 -2.403 4.849 1.00 84.56 94 THR A CA 1
ATOM 765 C C . THR A 1 94 ? -12.053 -3.285 5.298 1.00 84.56 94 THR A C 1
ATOM 767 O O . THR A 1 94 ? -13.172 -2.798 5.447 1.00 84.56 94 THR A O 1
ATOM 770 N N . GLU A 1 95 ? -11.774 -4.559 5.523 1.00 83.00 95 GLU A N 1
ATOM 771 C CA . GLU A 1 95 ? -12.764 -5.527 5.981 1.00 83.00 95 GLU A CA 1
ATOM 772 C C . GLU A 1 95 ? -12.372 -6.046 7.365 1.00 83.00 95 GLU A C 1
ATOM 774 O O . GLU A 1 95 ? -11.175 -6.163 7.660 1.00 83.00 95 GLU A O 1
ATOM 779 N N . PRO A 1 96 ? -13.340 -6.336 8.251 1.00 80.56 96 PRO A N 1
ATOM 780 C CA . PRO A 1 96 ? -13.062 -7.159 9.418 1.00 80.56 96 PRO A CA 1
ATOM 781 C C . PRO A 1 96 ? -12.453 -8.473 8.937 1.00 80.56 96 PRO A C 1
ATOM 783 O O . PRO A 1 96 ? -12.935 -9.059 7.969 1.00 80.56 96 PRO A O 1
ATOM 786 N N . ARG A 1 97 ? -11.386 -8.930 9.590 1.00 77.81 97 ARG A N 1
ATOM 787 C CA . ARG A 1 97 ? -10.835 -10.252 9.306 1.00 77.81 97 ARG A CA 1
ATOM 788 C C . ARG A 1 97 ? -11.924 -11.272 9.622 1.00 77.81 97 ARG A C 1
ATOM 790 O O . ARG A 1 97 ? -12.382 -11.319 10.766 1.00 77.81 97 ARG A O 1
ATOM 797 N N . GLU A 1 98 ? -12.351 -12.038 8.618 1.00 71.25 98 GLU A N 1
ATOM 798 C CA . GLU A 1 98 ? -13.246 -13.174 8.826 1.00 71.25 98 GLU A CA 1
ATOM 799 C C . GLU A 1 98 ? -12.565 -14.118 9.822 1.00 71.25 98 GLU A C 1
ATOM 801 O O . GLU A 1 98 ? -11.553 -14.756 9.527 1.00 71.25 98 GLU A O 1
ATOM 806 N N . MET A 1 99 ? -13.057 -14.105 11.060 1.00 60.72 99 MET A N 1
ATOM 807 C CA . MET A 1 99 ? -12.590 -14.991 12.115 1.00 60.72 99 MET A CA 1
ATOM 808 C C . MET A 1 99 ? -13.190 -16.366 11.863 1.00 60.72 99 MET A C 1
ATOM 810 O O . MET A 1 99 ? -14.393 -16.478 11.621 1.00 60.72 99 MET A O 1
ATOM 814 N N . SER A 1 100 ? -12.364 -17.409 11.943 1.00 62.66 100 SER A N 1
ATOM 815 C CA . SER A 1 100 ? -12.875 -18.777 11.972 1.00 62.66 100 SER A CA 1
ATOM 816 C C . SER A 1 100 ? -13.851 -18.934 13.145 1.00 62.66 100 SER A C 1
ATOM 818 O O . SER A 1 100 ? -13.742 -18.234 14.157 1.00 62.66 100 SER A O 1
ATOM 820 N N . GLU A 1 101 ? -14.812 -19.851 13.034 1.00 63.94 101 GLU A N 1
ATOM 821 C CA . GLU A 1 101 ? -15.774 -20.111 14.116 1.00 63.94 101 GLU A CA 1
ATOM 822 C C . GLU A 1 101 ? -15.074 -20.485 15.434 1.00 63.94 101 GLU A C 1
ATOM 824 O O . GLU A 1 101 ? -15.531 -20.113 16.513 1.00 63.94 101 GLU A O 1
ATOM 829 N N . GLU A 1 102 ? -13.910 -21.132 15.346 1.00 62.88 102 GLU A N 1
ATOM 830 C CA . GLU A 1 102 ? -13.044 -21.441 16.483 1.00 62.88 102 GLU A CA 1
ATOM 831 C C . GLU A 1 102 ? -12.425 -20.187 17.115 1.00 62.88 102 GLU A C 1
ATOM 833 O O . GLU A 1 102 ? -12.428 -20.055 18.339 1.00 62.88 102 GLU A O 1
ATOM 838 N N . ASP A 1 103 ? -11.924 -19.241 16.312 1.00 63.03 103 ASP A N 1
ATOM 839 C CA . ASP A 1 103 ? -11.394 -17.969 16.818 1.00 63.03 103 ASP A CA 1
ATOM 840 C C . ASP A 1 103 ? -12.511 -17.115 17.432 1.00 63.03 103 ASP A C 1
ATOM 842 O O . ASP A 1 103 ? -12.302 -16.474 18.465 1.00 63.03 103 ASP A O 1
ATOM 846 N N . LYS A 1 104 ? -13.715 -17.152 16.844 1.00 61.22 104 LYS A N 1
ATOM 847 C CA . LYS A 1 104 ? -14.918 -16.521 17.398 1.00 61.22 104 LYS A CA 1
ATOM 848 C C . LYS A 1 104 ? -15.250 -17.113 18.765 1.00 61.22 104 LYS A C 1
ATOM 850 O O . LYS A 1 104 ? -15.256 -16.370 19.744 1.00 61.22 104 LYS A O 1
ATOM 855 N N . TRP A 1 105 ? -15.401 -18.436 18.853 1.00 60.22 105 TRP A N 1
ATOM 856 C CA . TRP A 1 105 ? -15.653 -19.151 20.106 1.00 60.22 105 TRP A CA 1
ATOM 857 C C . TRP A 1 105 ? -14.591 -18.836 21.165 1.00 60.22 105 TRP A C 1
ATOM 859 O O . TRP A 1 105 ? -14.939 -18.452 22.278 1.00 60.22 105 TRP A O 1
ATOM 869 N N . ARG A 1 106 ? -13.298 -18.887 20.816 1.00 57.81 106 ARG A N 1
ATOM 870 C CA . ARG A 1 106 ? -12.187 -18.566 21.733 1.00 57.81 106 ARG A CA 1
ATOM 871 C C . ARG A 1 106 ? -12.170 -17.104 22.180 1.00 57.81 106 ARG A C 1
ATOM 873 O O . ARG A 1 106 ? -11.795 -16.834 23.317 1.00 57.81 106 ARG A O 1
ATOM 880 N N . SER A 1 107 ? -12.559 -16.167 21.315 1.00 60.66 107 SER A N 1
ATOM 881 C CA . SER A 1 107 ? -12.644 -14.740 21.655 1.00 60.66 107 SER A CA 1
ATOM 882 C C . SER A 1 107 ? -13.828 -14.411 22.573 1.00 60.66 107 SER A C 1
ATOM 884 O O . SER A 1 107 ? -13.726 -13.503 23.400 1.00 60.66 107 SER A O 1
ATOM 886 N N . GLU A 1 108 ? -14.911 -15.186 22.469 1.00 62.38 108 GLU A N 1
ATOM 887 C CA . GLU A 1 108 ? -16.120 -15.070 23.291 1.00 62.38 108 GLU A CA 1
ATOM 888 C C . GLU A 1 108 ? -15.949 -15.723 24.678 1.00 62.38 108 GLU A C 1
ATOM 890 O O . GLU A 1 108 ? -16.691 -15.402 25.603 1.00 62.38 108 GLU A O 1
ATOM 895 N N . GLN A 1 109 ? -14.915 -16.552 24.886 1.00 57.75 109 GLN A N 1
ATOM 896 C CA . GLN A 1 109 ?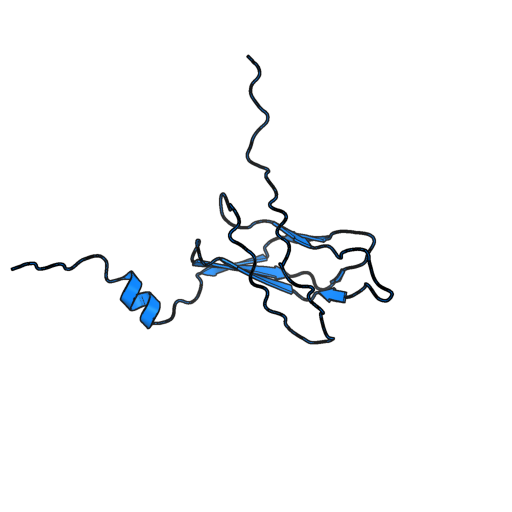 -14.557 -17.134 26.193 1.00 57.75 109 GLN A CA 1
ATOM 897 C C . GLN A 1 109 ? -13.870 -16.145 27.159 1.00 57.75 109 GLN A C 1
ATOM 899 O O . GLN A 1 109 ? -12.969 -16.508 27.921 1.00 57.75 109 GLN A O 1
ATOM 904 N N . ARG A 1 110 ? -14.302 -14.879 27.191 1.00 56.28 110 ARG A N 1
ATOM 905 C CA . ARG A 1 110 ? -13.935 -13.971 28.287 1.00 56.28 110 ARG A CA 1
ATOM 906 C C . ARG A 1 110 ? -14.686 -14.389 29.558 1.00 56.28 110 ARG A C 1
ATOM 908 O O . ARG A 1 110 ? -15.782 -13.920 29.815 1.00 56.28 110 ARG A O 1
ATOM 915 N N . MET A 1 111 ? -14.025 -15.239 30.345 1.00 54.41 111 MET A N 1
ATOM 916 C CA . MET A 1 111 ? -14.328 -15.628 31.730 1.00 54.41 111 MET A CA 1
ATOM 917 C C . MET A 1 111 ? -15.656 -16.356 31.983 1.00 54.41 111 MET A C 1
ATOM 919 O O . MET A 1 111 ? -16.690 -15.736 32.195 1.00 54.41 111 MET A O 1
ATOM 923 N N . ILE A 1 112 ? -15.557 -17.668 32.212 1.00 57.38 112 ILE A N 1
ATOM 924 C CA . ILE A 1 112 ? -16.214 -18.283 33.372 1.00 57.38 112 ILE A CA 1
ATOM 925 C C . ILE A 1 112 ? -15.157 -19.131 34.089 1.00 57.38 112 ILE A C 1
ATOM 927 O O . ILE A 1 112 ? -14.993 -20.318 33.823 1.00 57.38 112 ILE A O 1
ATOM 931 N N . HIS A 1 113 ? -14.403 -18.503 34.992 1.00 51.50 113 HIS A N 1
ATOM 932 C CA . HIS A 1 113 ? -13.738 -19.245 36.058 1.00 51.50 113 HIS A CA 1
ATOM 933 C C . HIS A 1 113 ? -14.763 -19.408 37.185 1.00 51.50 113 HIS A C 1
ATOM 935 O O . HIS A 1 113 ? -14.912 -18.511 38.009 1.00 51.50 113 HIS A O 1
ATOM 941 N N . ILE A 1 114 ? -15.494 -20.526 37.209 1.00 51.56 114 ILE A N 1
ATOM 942 C CA . ILE A 1 114 ? -16.110 -21.002 38.454 1.00 51.56 114 ILE A CA 1
ATOM 943 C C . ILE A 1 114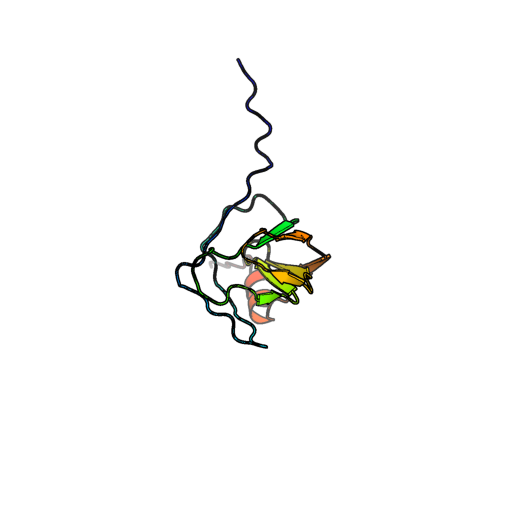 ? -15.013 -21.809 39.140 1.00 51.56 114 ILE A C 1
ATOM 945 O O . ILE A 1 114 ? -14.742 -22.948 38.765 1.00 51.56 114 ILE A O 1
ATOM 949 N N . ILE A 1 115 ? -14.310 -21.168 40.068 1.00 38.16 115 ILE A N 1
ATOM 950 C CA . ILE A 1 115 ? -13.472 -21.879 41.032 1.00 38.16 115 ILE A CA 1
ATOM 951 C C . ILE A 1 115 ? -14.428 -22.290 42.166 1.00 38.16 115 ILE A C 1
ATOM 953 O O . ILE A 1 115 ? -15.170 -21.415 42.618 1.00 38.16 115 ILE A O 1
ATOM 957 N N . PRO A 1 116 ? -14.495 -23.584 42.538 1.00 61.75 116 PRO A N 1
ATOM 958 C CA . PRO A 1 116 ? -15.383 -24.064 43.598 1.00 61.75 116 PRO A CA 1
ATOM 959 C C . PRO A 1 116 ? -15.098 -23.411 44.954 1.00 61.75 116 PRO A C 1
ATOM 961 O O . PRO A 1 116 ? -13.934 -23.009 45.191 1.00 61.75 116 PRO A O 1
#

InterPro domains:
  IPR001024 PLAT/LH2 domain [PF01477] (21-84)
  IPR001024 PLAT/LH2 domain [PS50095] (1-95)
  IPR036392 PLAT/LH2 domain superfamily [SSF49723] (23-85)

Sequence (116 aa):
MWLNAAPWQRSAIVQPQNRITFGRGTCVQVRLPPCQQYGPLTHLTIGHSRRGPSSKWHLEKVIVDDLRLNRVYEFPCNDWVDNSCQKQLKCLRTEPREMSEEDKWRSEQRMIHIIP